Protein AF-A0A661J4C5-F1 (afdb_monomer)

Mean predicted aligned error: 9.39 Å

Secondary structure (DSSP, 8-state):
-----------------SS--B----EEEEEETTEEEEEEEEEEETTEEEEEESS---TT-EEEEEE--TTSPPEEEEEEEEEE------SSPEEEEEEEEEE-HHHHHHHHHHHHHHHHHTS---

Sequence (126 aa):
MKGDCSVETFEVGEQNRLSFRIKVDWPVTLETKRGLVEGITKDISAGGAHIRCTQYLQLNEPVYMTIKAPDIEPMKVIAIVIWSDSKDKSNRPRVIGVKFTEISLADRKYLEKVALEEFKAKLPRS

Nearest PDB structures (foldseek):
  5y6f-assembly1_A  TM=8.053E-01  e=4.260E-04  Escherichia coli K-12
  5y4r-assembly1_D  TM=7.885E-01  e=3.451E-04  Pseudomonas aeruginosa PAO1
  5kgo-assembly2_A  TM=7.572E-01  e=1.099E-03  Klebsiella pneumoniae
  7lby-assembly1_A  TM=6.558E-01  e=8.667E-02  Escherichia coli K-12

pLDDT: mean 82.3, std 19.47, range [36.62, 98.38]

Radius of gyration: 18.51 Å; Cα contacts (8 Å, |Δi|>4): 228; chains: 1; bounding box: 32×35×70 Å

Foldseek 3Di:
DDDDDPDPDDPPPPPPDPWFKDQFFWWKWKQFPVGIWTWTFRIDALFWTKIFTQDDDDAQGWIWMFTDDPPDHTWTFIWGFHDKDDPDPDSGTIITIITTPDTDPVVSVVRRVVSVVVVVVPDDDD

Structure (mmCIF, N/CA/C/O backbone):
data_AF-A0A661J4C5-F1
#
_entry.id   AF-A0A661J4C5-F1
#
loop_
_atom_site.group_PDB
_atom_site.id
_atom_site.type_symbol
_atom_site.label_atom_id
_atom_site.label_alt_id
_atom_site.label_comp_id
_atom_site.label_asym_id
_atom_site.label_entity_id
_atom_site.label_seq_id
_atom_site.pdbx_PDB_ins_code
_atom_site.Cartn_x
_atom_site.Cartn_y
_atom_site.Cartn_z
_atom_site.occupancy
_atom_site.B_iso_or_equiv
_atom_site.auth_seq_id
_atom_site.auth_comp_id
_atom_site.auth_asym_id
_atom_site.auth_atom_id
_atom_site.pdbx_PDB_model_num
ATOM 1 N N . MET A 1 1 ? 10.443 -22.688 53.590 1.00 40.81 1 MET A N 1
ATOM 2 C CA . MET A 1 1 ? 9.716 -22.834 52.313 1.00 40.81 1 MET A CA 1
ATOM 3 C C . MET A 1 1 ? 9.331 -21.447 51.826 1.00 40.81 1 MET A C 1
ATOM 5 O O . MET A 1 1 ? 8.449 -20.833 52.408 1.00 40.81 1 MET A O 1
ATOM 9 N N . LYS A 1 2 ? 10.041 -20.916 50.830 1.00 38.56 2 LYS A N 1
ATOM 10 C CA . LYS A 1 2 ? 9.584 -19.779 50.027 1.00 38.56 2 LYS A CA 1
ATOM 11 C C . LYS A 1 2 ? 9.646 -20.262 48.585 1.00 38.56 2 LYS A C 1
ATOM 13 O O . LYS A 1 2 ? 10.727 -20.604 48.122 1.00 38.56 2 LYS A O 1
ATOM 18 N N . GLY A 1 3 ? 8.475 -20.433 47.977 1.00 36.62 3 GLY A N 1
ATOM 19 C CA . GLY A 1 3 ? 8.351 -20.772 46.567 1.00 36.62 3 GLY A CA 1
ATOM 20 C C . GLY A 1 3 ? 8.720 -19.543 45.755 1.00 36.62 3 GLY A C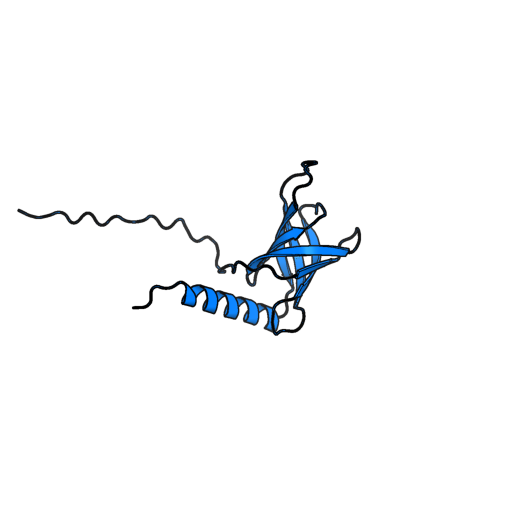 1
ATOM 21 O O . GLY A 1 3 ? 8.118 -18.487 45.941 1.00 36.62 3 GLY A O 1
ATOM 22 N N . ASP A 1 4 ? 9.748 -19.686 44.933 1.00 37.75 4 ASP A N 1
ATOM 23 C CA . ASP A 1 4 ? 10.112 -18.704 43.927 1.00 37.75 4 ASP A CA 1
ATOM 24 C C . ASP A 1 4 ? 9.145 -18.869 42.749 1.00 37.75 4 ASP A C 1
ATOM 26 O O . ASP A 1 4 ? 9.033 -19.950 42.168 1.00 37.75 4 ASP A O 1
ATOM 30 N N . CYS A 1 5 ? 8.359 -17.830 42.485 1.00 38.28 5 CYS A N 1
ATOM 31 C CA . CYS A 1 5 ? 7.433 -17.774 41.365 1.00 38.28 5 CYS A CA 1
ATOM 32 C C . CYS A 1 5 ? 8.226 -17.213 40.187 1.00 38.28 5 CYS A C 1
ATOM 34 O O . CYS A 1 5 ? 8.377 -15.998 40.061 1.00 38.28 5 CYS A O 1
ATOM 36 N N . SER A 1 6 ? 8.774 -18.100 39.358 1.00 40.78 6 SER A N 1
ATOM 37 C CA . SER A 1 6 ? 9.449 -17.716 38.124 1.00 40.78 6 SER A CA 1
ATOM 38 C C . SER A 1 6 ? 8.413 -17.147 37.159 1.00 40.78 6 SER A C 1
ATOM 40 O O . SER A 1 6 ? 7.687 -17.883 36.490 1.00 40.78 6 SER A O 1
ATOM 42 N N . VAL A 1 7 ? 8.314 -15.823 37.126 1.00 43.41 7 VAL A N 1
ATOM 43 C CA . VAL A 1 7 ? 7.576 -15.097 36.097 1.00 43.41 7 VAL A CA 1
ATOM 44 C C . VAL A 1 7 ? 8.368 -15.270 34.804 1.00 43.41 7 VAL A C 1
ATOM 46 O O . VAL A 1 7 ? 9.456 -14.714 34.666 1.00 43.41 7 VAL A O 1
ATOM 49 N N . GLU A 1 8 ? 7.866 -16.081 33.875 1.00 41.88 8 GLU A N 1
ATOM 50 C CA . GLU A 1 8 ? 8.419 -16.139 32.524 1.00 41.88 8 GLU A CA 1
ATOM 51 C C . GLU A 1 8 ? 8.145 -14.797 31.838 1.00 41.88 8 GLU A C 1
ATOM 53 O O . GLU A 1 8 ? 7.049 -14.508 31.357 1.00 41.88 8 GLU A O 1
ATOM 58 N N . THR A 1 9 ? 9.151 -13.928 31.849 1.00 39.88 9 THR A N 1
ATOM 59 C CA . THR A 1 9 ? 9.181 -12.721 31.030 1.00 39.88 9 THR A CA 1
ATOM 60 C C . THR A 1 9 ? 9.323 -13.123 29.570 1.00 39.88 9 THR A C 1
ATOM 62 O O . THR A 1 9 ? 10.393 -13.527 29.122 1.00 39.88 9 THR A O 1
ATOM 65 N N . PHE A 1 10 ? 8.234 -12.989 28.817 1.00 37.72 10 PHE A N 1
ATOM 66 C CA . PHE A 1 10 ? 8.276 -13.016 27.362 1.00 37.72 10 PHE A CA 1
ATOM 67 C C . PHE A 1 10 ? 8.907 -11.707 26.882 1.00 37.72 10 PHE A C 1
ATOM 69 O O . PHE A 1 10 ? 8.330 -10.632 27.060 1.00 37.72 10 PHE A O 1
ATOM 76 N N . GLU A 1 11 ? 10.093 -11.785 26.281 1.00 42.00 11 GLU A N 1
ATOM 77 C CA . GLU A 1 11 ? 10.680 -10.651 25.572 1.00 42.00 11 GLU A CA 1
ATOM 78 C C . GLU A 1 11 ? 9.817 -10.339 24.345 1.00 42.00 11 GLU A C 1
ATOM 80 O O . GLU A 1 11 ? 9.882 -11.000 23.306 1.00 42.00 11 GLU A O 1
ATOM 85 N N . VAL A 1 12 ? 8.962 -9.325 24.471 1.00 48.03 12 VAL A N 1
ATOM 86 C CA . VAL A 1 12 ? 8.287 -8.733 23.320 1.00 48.03 12 VAL A CA 1
ATOM 87 C C . VAL A 1 12 ? 9.359 -7.976 22.545 1.00 48.03 12 VAL A C 1
ATOM 89 O O . VAL A 1 12 ? 9.803 -6.912 22.973 1.00 48.03 12 VAL A O 1
ATOM 92 N N . GLY A 1 13 ? 9.801 -8.552 21.424 1.00 42.84 13 GLY A N 1
ATOM 93 C CA . GLY A 1 13 ? 10.720 -7.889 20.504 1.00 42.84 13 GLY A CA 1
ATOM 94 C C . GLY A 1 13 ? 10.236 -6.472 20.195 1.00 42.84 13 GLY A C 1
ATOM 95 O O . GLY A 1 13 ? 9.041 -6.245 19.999 1.00 42.84 13 GLY A O 1
ATOM 96 N N . GLU A 1 14 ? 11.165 -5.520 20.195 1.00 39.72 14 GLU A N 1
ATOM 97 C CA . GLU A 1 14 ? 10.892 -4.091 20.072 1.00 39.72 14 GLU A CA 1
ATOM 98 C C . GLU A 1 14 ? 9.915 -3.804 18.913 1.00 39.72 14 GLU A C 1
ATOM 100 O O . GLU A 1 14 ? 10.205 -4.061 17.737 1.00 39.72 14 GLU A O 1
ATOM 105 N N . GLN A 1 15 ? 8.720 -3.301 19.245 1.00 44.03 15 GLN A N 1
ATOM 106 C CA . GLN A 1 15 ? 7.677 -2.957 18.278 1.00 44.03 15 GLN A CA 1
ATOM 107 C C . GLN A 1 15 ? 8.097 -1.697 17.501 1.00 44.03 15 GLN A C 1
ATOM 109 O O . GLN A 1 15 ? 7.560 -0.611 17.691 1.00 44.03 15 GLN A O 1
ATOM 114 N N . ASN A 1 16 ? 9.025 -1.847 16.557 1.00 50.62 16 ASN A N 1
ATOM 115 C CA . ASN A 1 16 ? 9.538 -0.772 15.697 1.00 50.62 16 ASN A CA 1
ATOM 116 C C . ASN A 1 16 ? 8.509 -0.238 14.670 1.00 50.62 16 ASN A C 1
ATOM 118 O O . ASN A 1 16 ? 8.849 0.521 13.762 1.00 50.62 16 ASN A O 1
ATOM 122 N N . ARG A 1 17 ? 7.232 -0.639 14.766 1.00 50.94 17 ARG A N 1
ATOM 123 C CA . ARG A 1 17 ? 6.155 -0.205 13.863 1.00 50.94 17 ARG A CA 1
ATOM 124 C C . ARG A 1 17 ? 5.065 0.518 14.648 1.00 50.94 17 ARG A C 1
ATOM 126 O O . ARG A 1 17 ? 4.312 -0.109 15.384 1.00 50.94 17 ARG A O 1
ATOM 133 N N . LEU A 1 18 ? 4.920 1.817 14.389 1.00 53.72 18 LEU A N 1
ATOM 134 C CA . LEU A 1 18 ? 3.850 2.660 14.942 1.00 53.72 18 LEU A CA 1
ATOM 135 C C . LEU A 1 18 ? 2.445 2.313 14.405 1.00 53.72 18 LEU A C 1
ATOM 137 O O . LEU A 1 18 ? 1.456 2.802 14.936 1.00 53.72 18 LEU A O 1
ATOM 141 N N . SER A 1 19 ? 2.331 1.490 13.351 1.00 60.84 19 SER A N 1
ATOM 142 C CA . SER A 1 19 ? 1.049 1.154 12.714 1.00 60.84 19 SER A CA 1
ATOM 143 C C . SER A 1 19 ? 0.791 -0.352 12.697 1.00 60.84 19 SER A C 1
ATOM 145 O O . SER A 1 19 ? 1.587 -1.105 12.122 1.00 60.84 19 SER A O 1
ATOM 147 N N . PHE A 1 20 ? -0.353 -0.772 13.239 1.00 82.00 20 PHE A N 1
ATOM 148 C C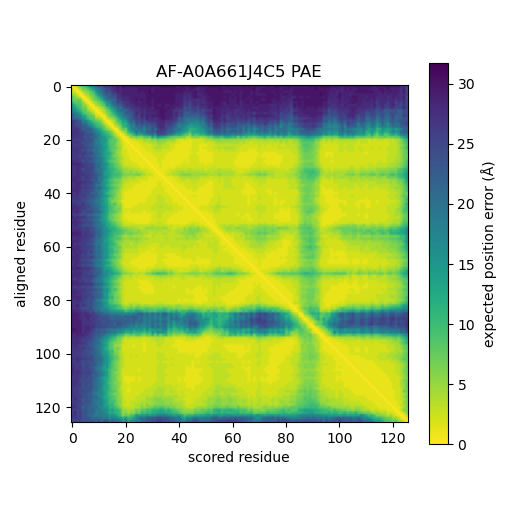A . PHE A 1 20 ? -0.855 -2.138 13.116 1.00 82.00 20 PHE A CA 1
ATOM 149 C C . PHE A 1 20 ? -1.214 -2.428 11.650 1.00 82.00 20 PHE A C 1
ATOM 151 O O . PHE A 1 20 ? -1.783 -1.578 10.962 1.00 82.00 20 PHE A O 1
ATOM 158 N N . ARG A 1 21 ? -0.831 -3.606 11.149 1.00 89.69 21 ARG A N 1
ATOM 159 C CA . ARG A 1 21 ? -1.147 -4.053 9.788 1.00 89.69 21 ARG A CA 1
ATOM 160 C C . ARG A 1 21 ? -2.253 -5.092 9.837 1.00 89.69 21 ARG A C 1
ATOM 162 O O . ARG A 1 21 ? -2.154 -6.061 10.588 1.00 89.69 21 ARG A O 1
ATOM 169 N N . ILE A 1 22 ? -3.270 -4.906 9.008 1.00 93.31 22 ILE A N 1
ATOM 170 C CA . ILE A 1 22 ? -4.347 -5.879 8.828 1.00 93.31 22 ILE A CA 1
ATOM 171 C C . ILE A 1 22 ? -3.992 -6.825 7.690 1.00 93.31 22 ILE A C 1
ATOM 173 O O . ILE A 1 22 ? -3.462 -6.392 6.667 1.00 93.31 22 ILE A O 1
ATOM 177 N N . LYS A 1 23 ? -4.273 -8.117 7.870 1.00 94.56 23 LYS A N 1
ATOM 178 C CA . LYS A 1 23 ? -4.133 -9.123 6.811 1.00 94.56 23 LYS A CA 1
ATOM 179 C C . LYS A 1 23 ? -5.423 -9.133 6.000 1.00 94.56 23 LYS A C 1
ATOM 181 O O . LYS A 1 23 ? -6.457 -9.532 6.522 1.00 94.56 23 LYS A O 1
ATOM 186 N N . VAL A 1 24 ? -5.357 -8.674 4.755 1.00 94.56 24 VAL A N 1
ATOM 187 C CA . VAL A 1 24 ? -6.514 -8.544 3.859 1.00 94.56 24 VAL A CA 1
ATOM 188 C C . VAL A 1 24 ? -6.105 -8.854 2.426 1.00 94.56 24 VAL A C 1
ATOM 190 O O . VAL A 1 24 ? -4.983 -8.539 2.025 1.00 94.56 24 VAL A O 1
ATOM 193 N N . ASP A 1 25 ? -7.029 -9.421 1.655 1.00 96.75 25 ASP A N 1
ATOM 194 C CA . ASP A 1 25 ? -6.869 -9.728 0.230 1.00 96.75 25 ASP A CA 1
ATOM 195 C C . ASP A 1 25 ? -7.719 -8.764 -0.620 1.00 96.75 25 ASP A C 1
ATOM 197 O O . ASP A 1 25 ? -8.687 -9.151 -1.272 1.00 96.75 25 ASP A O 1
ATOM 201 N N . TRP A 1 26 ? -7.385 -7.473 -0.582 1.00 97.69 26 TRP A N 1
ATOM 202 C CA . TRP A 1 26 ? -8.054 -6.439 -1.368 1.00 97.69 26 TRP A CA 1
ATOM 203 C C . TRP A 1 26 ? -7.427 -6.316 -2.760 1.00 97.69 26 TRP A C 1
ATOM 205 O O . TRP A 1 26 ? -6.194 -6.260 -2.871 1.00 97.69 26 TRP A O 1
ATOM 215 N N . PRO A 1 27 ? -8.240 -6.250 -3.832 1.00 97.81 27 PRO A N 1
ATOM 216 C CA . PRO A 1 27 ? -7.735 -5.986 -5.170 1.00 97.81 27 PRO A CA 1
ATOM 217 C C . PRO A 1 27 ? -7.021 -4.638 -5.238 1.00 97.81 27 PRO A C 1
ATOM 219 O O . PRO A 1 27 ? -7.497 -3.630 -4.707 1.00 97.81 27 PRO A O 1
ATOM 222 N N . VAL A 1 28 ? -5.897 -4.616 -5.946 1.00 97.44 28 VAL A N 1
ATOM 223 C CA . VAL A 1 28 ? -5.141 -3.399 -6.224 1.00 97.44 28 VAL A CA 1
ATOM 224 C C . VAL A 1 28 ? -4.739 -3.345 -7.690 1.00 97.44 28 VAL A C 1
ATOM 226 O O . VAL A 1 28 ? -4.278 -4.329 -8.265 1.00 97.44 28 VAL A O 1
ATOM 229 N N . THR A 1 29 ? -4.890 -2.171 -8.289 1.00 97.44 29 THR A N 1
ATOM 230 C CA . THR A 1 29 ? -4.318 -1.856 -9.601 1.00 97.44 29 THR A CA 1
ATOM 231 C C . THR A 1 29 ? -3.184 -0.864 -9.398 1.00 97.44 29 THR A C 1
ATOM 233 O O . THR A 1 29 ? -3.377 0.160 -8.742 1.00 97.44 29 THR A O 1
ATOM 236 N N . LEU A 1 30 ? -2.009 -1.184 -9.936 1.00 95.50 30 LEU A N 1
ATOM 237 C CA . LEU A 1 30 ? -0.808 -0.357 -9.891 1.00 95.50 30 LEU A CA 1
ATOM 238 C C . LEU A 1 30 ? -0.579 0.241 -11.278 1.00 95.50 30 LEU A C 1
ATOM 240 O O . LEU A 1 30 ? -0.405 -0.495 -12.249 1.00 95.50 30 LEU A O 1
ATOM 244 N N . GLU A 1 31 ? -0.545 1.560 -11.377 1.00 95.81 31 GLU A N 1
ATOM 245 C CA . GLU A 1 31 ? -0.106 2.263 -12.574 1.00 95.81 31 GLU A CA 1
ATOM 246 C C . GLU A 1 31 ? 1.402 2.485 -12.469 1.00 95.81 31 GLU A C 1
ATOM 248 O O . GLU A 1 31 ? 1.902 3.150 -11.554 1.00 95.81 31 GLU A O 1
ATOM 253 N N . THR A 1 32 ? 2.132 1.869 -13.395 1.00 89.75 32 THR A N 1
ATOM 254 C CA . THR A 1 32 ? 3.595 1.899 -13.457 1.00 89.75 32 THR A CA 1
ATOM 255 C C . THR A 1 32 ? 4.045 2.472 -14.795 1.00 89.75 32 THR A C 1
ATOM 257 O O . THR A 1 32 ? 3.265 2.570 -15.744 1.00 89.75 32 THR A O 1
ATOM 260 N N . LYS A 1 33 ? 5.344 2.753 -14.935 1.00 86.75 33 LYS A N 1
ATOM 261 C CA . LYS A 1 33 ? 5.925 3.186 -16.221 1.00 86.75 33 LYS A CA 1
ATOM 262 C C . LYS A 1 33 ? 5.777 2.149 -17.343 1.00 86.75 33 LYS A C 1
ATOM 264 O O . LYS A 1 33 ? 5.946 2.489 -18.508 1.00 86.75 33 LYS A O 1
ATOM 269 N N . ARG A 1 34 ? 5.498 0.887 -17.000 1.00 85.31 34 ARG A N 1
ATOM 270 C CA . ARG A 1 34 ? 5.316 -0.233 -17.940 1.00 85.31 34 ARG A CA 1
ATOM 271 C C . ARG A 1 34 ? 3.844 -0.553 -18.215 1.00 85.31 34 ARG A C 1
ATOM 273 O O . ARG A 1 34 ? 3.562 -1.509 -18.928 1.00 85.31 34 ARG A O 1
ATOM 280 N N . GLY A 1 35 ? 2.925 0.237 -17.662 1.00 90.75 35 GLY A N 1
ATOM 281 C CA . GLY A 1 35 ? 1.486 0.031 -17.764 1.00 90.75 35 GLY A CA 1
ATOM 282 C C . GLY A 1 35 ? 0.857 -0.438 -16.455 1.00 90.75 35 GLY A C 1
ATOM 283 O O . GLY A 1 35 ? 1.454 -0.336 -15.376 1.00 90.75 35 GLY A O 1
ATOM 284 N N . LEU A 1 36 ? -0.378 -0.925 -16.571 1.00 93.88 36 LEU A N 1
ATOM 285 C CA . LEU A 1 36 ? -1.179 -1.382 -15.442 1.00 93.88 36 LEU A CA 1
ATOM 286 C C . LEU A 1 36 ? -0.742 -2.774 -14.985 1.00 93.88 36 LEU A C 1
ATOM 288 O O . LEU A 1 36 ? -0.569 -3.687 -15.793 1.00 93.88 36 LEU A O 1
ATOM 292 N N . VAL A 1 37 ? -0.609 -2.937 -13.672 1.00 92.38 37 VAL A N 1
ATOM 293 C CA . VAL A 1 37 ? -0.305 -4.211 -13.024 1.00 92.38 37 VAL A CA 1
ATOM 294 C C . VAL A 1 37 ? -1.398 -4.521 -12.017 1.00 92.38 37 VAL A C 1
ATOM 296 O O . VAL A 1 37 ? -1.656 -3.743 -11.099 1.00 92.38 37 VAL A O 1
ATOM 299 N N . GLU A 1 38 ? -2.029 -5.678 -12.170 1.00 94.38 38 GLU A N 1
ATOM 300 C CA . GLU A 1 38 ? -2.973 -6.190 -11.184 1.00 94.38 38 GLU A CA 1
ATOM 301 C C . GLU A 1 38 ? -2.240 -6.845 -10.012 1.00 94.38 38 GLU A C 1
ATOM 303 O O . GLU A 1 38 ? -1.194 -7.492 -10.160 1.00 94.38 38 GLU A O 1
ATOM 308 N N . GLY A 1 39 ? -2.817 -6.695 -8.827 1.00 94.12 39 GLY A N 1
ATOM 309 C CA . GLY A 1 39 ? -2.328 -7.326 -7.621 1.00 94.12 39 GLY A CA 1
ATOM 310 C C . GLY A 1 39 ? -3.409 -7.505 -6.568 1.00 94.12 39 GLY A C 1
ATOM 311 O O . GLY A 1 39 ? -4.552 -7.071 -6.709 1.00 94.12 39 GLY A O 1
ATOM 312 N N . ILE A 1 40 ? -3.012 -8.159 -5.484 1.00 96.75 40 ILE A N 1
ATOM 313 C CA . ILE A 1 40 ? -3.836 -8.381 -4.297 1.00 96.75 40 ILE A CA 1
ATOM 314 C C . ILE A 1 40 ? -2.983 -8.052 -3.076 1.00 96.75 40 ILE A C 1
ATOM 316 O O . ILE A 1 40 ? -1.834 -8.503 -2.985 1.00 96.75 40 ILE A O 1
ATOM 320 N N . THR A 1 41 ? -3.512 -7.272 -2.134 1.00 96.75 41 THR A N 1
ATOM 321 C CA . THR A 1 41 ? -2.816 -7.024 -0.866 1.00 96.75 41 THR A CA 1
ATOM 322 C C . THR A 1 41 ? -2.579 -8.338 -0.110 1.00 96.75 41 THR A C 1
ATOM 324 O O . THR A 1 41 ? -3.302 -9.318 -0.259 1.00 96.75 41 THR A O 1
ATOM 327 N N . LYS A 1 42 ? -1.514 -8.395 0.682 1.00 95.50 42 LYS A N 1
ATOM 328 C CA . LYS A 1 42 ? -1.270 -9.440 1.689 1.00 95.50 42 LYS A CA 1
ATOM 329 C C . LYS A 1 42 ? -1.520 -8.888 3.082 1.00 95.50 42 LYS A C 1
ATOM 331 O O . LYS A 1 42 ? -2.115 -9.544 3.933 1.00 95.50 42 LYS A O 1
ATOM 336 N N . ASP A 1 43 ? -1.051 -7.665 3.284 1.00 95.62 43 ASP A N 1
ATOM 337 C CA . ASP A 1 43 ? -1.366 -6.835 4.426 1.00 95.62 43 ASP A CA 1
ATOM 338 C C . ASP A 1 43 ? -1.322 -5.359 4.035 1.00 95.62 43 ASP A C 1
ATOM 340 O O . ASP A 1 43 ? -0.729 -4.989 3.017 1.00 95.62 43 ASP A O 1
ATOM 344 N N . ILE A 1 44 ? -1.973 -4.529 4.843 1.00 96.12 44 ILE A N 1
ATOM 345 C CA . ILE A 1 44 ? -2.016 -3.077 4.678 1.00 96.12 44 ILE A CA 1
ATOM 346 C C . ILE A 1 44 ? -2.041 -2.388 6.045 1.00 96.12 44 ILE A C 1
ATOM 348 O O . ILE A 1 44 ? -2.597 -2.901 7.016 1.00 96.12 44 ILE A O 1
ATOM 352 N N . SER A 1 45 ? -1.424 -1.216 6.130 1.00 94.81 45 SER A N 1
ATOM 353 C CA . SER A 1 45 ? -1.666 -0.218 7.170 1.00 94.81 45 SER A CA 1
ATOM 354 C C . SER A 1 45 ? -1.849 1.154 6.532 1.00 94.81 45 SER A C 1
ATOM 356 O O . SER A 1 45 ? -1.658 1.333 5.332 1.00 94.81 45 SER A O 1
ATOM 358 N N . ALA A 1 46 ? -2.140 2.159 7.354 1.00 93.75 46 ALA A N 1
ATOM 359 C CA . ALA A 1 46 ? -2.197 3.557 6.938 1.00 93.75 46 ALA A CA 1
ATOM 360 C C . ALA A 1 46 ? -0.903 4.103 6.296 1.00 93.75 46 ALA A C 1
ATOM 362 O O . ALA A 1 46 ? -0.938 5.158 5.669 1.00 93.75 46 ALA A O 1
ATOM 363 N N . GLY A 1 47 ? 0.235 3.416 6.460 1.00 93.81 47 GLY A N 1
ATOM 364 C CA . GLY A 1 47 ? 1.534 3.855 5.939 1.00 93.81 47 GLY A CA 1
ATOM 365 C C . GLY A 1 47 ? 2.101 3.013 4.795 1.00 93.81 47 GLY A C 1
ATOM 366 O O . GLY A 1 47 ? 3.148 3.364 4.249 1.00 93.81 47 GLY A O 1
ATOM 367 N N . GLY A 1 48 ? 1.483 1.888 4.438 1.00 95.81 48 GLY A N 1
ATOM 368 C CA . GLY A 1 48 ? 2.033 1.006 3.412 1.00 95.81 48 GLY A CA 1
ATOM 369 C C . GLY A 1 48 ? 1.337 -0.342 3.321 1.00 95.81 48 GLY A C 1
ATOM 370 O O . GLY A 1 48 ? 0.473 -0.669 4.130 1.00 95.81 48 GLY A O 1
ATOM 371 N N . ALA A 1 49 ? 1.757 -1.150 2.353 1.00 96.38 49 ALA A N 1
ATOM 372 C CA . ALA A 1 49 ? 1.178 -2.464 2.100 1.00 96.38 49 ALA A CA 1
ATOM 373 C C . ALA A 1 49 ? 2.226 -3.459 1.600 1.00 96.38 49 ALA A C 1
ATOM 375 O O . ALA A 1 49 ? 3.235 -3.075 1.000 1.00 96.38 49 ALA A O 1
ATOM 376 N N . HIS A 1 50 ? 1.953 -4.744 1.803 1.00 95.31 50 HIS A N 1
ATOM 377 C CA . HIS A 1 50 ? 2.548 -5.806 1.000 1.00 95.31 50 HIS A CA 1
ATOM 378 C C . HIS A 1 50 ? 1.559 -6.234 -0.077 1.00 95.31 50 HIS A C 1
ATOM 380 O O . HIS A 1 50 ? 0.381 -6.450 0.207 1.00 95.31 50 HIS A O 1
ATOM 386 N N . ILE A 1 51 ? 2.030 -6.373 -1.311 1.00 95.31 51 ILE A N 1
ATOM 387 C CA . ILE A 1 51 ? 1.190 -6.657 -2.474 1.00 95.31 51 ILE A CA 1
ATOM 388 C C . ILE A 1 51 ? 1.774 -7.838 -3.222 1.00 95.31 51 ILE A C 1
ATOM 390 O O . ILE A 1 51 ? 2.964 -7.868 -3.521 1.00 95.31 51 ILE A O 1
ATOM 394 N N . ARG A 1 52 ? 0.918 -8.800 -3.547 1.00 93.25 52 ARG A N 1
ATOM 395 C CA . ARG A 1 52 ? 1.215 -9.865 -4.493 1.00 93.25 52 ARG A CA 1
ATOM 396 C C . ARG A 1 52 ? 0.830 -9.395 -5.893 1.00 93.25 52 ARG A C 1
ATOM 398 O O . ARG A 1 52 ? -0.337 -9.087 -6.108 1.00 93.25 52 ARG A O 1
ATOM 405 N N . CYS A 1 53 ? 1.762 -9.392 -6.837 1.00 89.56 53 CYS A N 1
ATOM 406 C CA . CYS A 1 53 ? 1.504 -9.020 -8.227 1.00 89.56 53 CYS A CA 1
ATOM 407 C C . CYS A 1 53 ? 2.275 -9.911 -9.213 1.00 89.56 53 CYS A C 1
ATOM 409 O O . CYS A 1 53 ? 3.155 -10.695 -8.844 1.00 89.56 53 CYS A O 1
ATOM 411 N N . THR A 1 54 ? 1.898 -9.829 -10.487 1.00 80.19 54 THR A N 1
ATOM 412 C CA . THR A 1 54 ? 2.459 -10.662 -11.564 1.00 80.19 54 THR A CA 1
ATOM 413 C C . THR A 1 54 ? 3.773 -10.115 -12.125 1.00 80.19 54 THR A C 1
ATOM 415 O O . THR A 1 54 ? 4.526 -10.856 -12.756 1.00 80.19 54 THR A O 1
ATOM 418 N N . GLN A 1 55 ? 4.085 -8.839 -11.877 1.00 81.00 55 GLN A N 1
ATOM 419 C CA . GLN A 1 55 ? 5.251 -8.161 -12.442 1.00 81.00 55 GLN A CA 1
ATOM 420 C C . GLN A 1 55 ? 6.279 -7.780 -11.377 1.00 81.00 55 GLN A C 1
ATOM 422 O O . GLN A 1 55 ? 5.947 -7.419 -10.253 1.00 81.00 55 GLN A O 1
ATOM 427 N N . TYR A 1 56 ? 7.559 -7.842 -11.748 1.00 80.44 56 TYR A N 1
ATOM 428 C CA . TYR A 1 56 ? 8.646 -7.328 -10.915 1.00 80.44 56 TYR A CA 1
ATOM 429 C C . TYR A 1 56 ? 8.638 -5.803 -10.949 1.00 80.44 56 TYR A C 1
ATOM 431 O O . TYR A 1 56 ? 8.706 -5.246 -12.046 1.00 80.44 56 TYR A O 1
ATOM 439 N N . LEU A 1 57 ? 8.619 -5.140 -9.792 1.00 84.88 57 LEU A N 1
ATOM 440 C CA . LEU A 1 57 ? 8.791 -3.689 -9.675 1.00 84.88 57 LEU A CA 1
ATOM 441 C C . LEU A 1 57 ? 10.156 -3.359 -9.070 1.00 84.88 57 LEU A C 1
ATOM 443 O O . LEU A 1 57 ? 10.652 -4.080 -8.203 1.00 84.88 57 LEU A O 1
ATOM 447 N N . GLN A 1 58 ? 10.784 -2.293 -9.561 1.00 85.12 58 GLN A N 1
ATOM 448 C CA . GLN A 1 58 ? 12.102 -1.887 -9.084 1.00 85.12 58 GLN A CA 1
ATOM 449 C C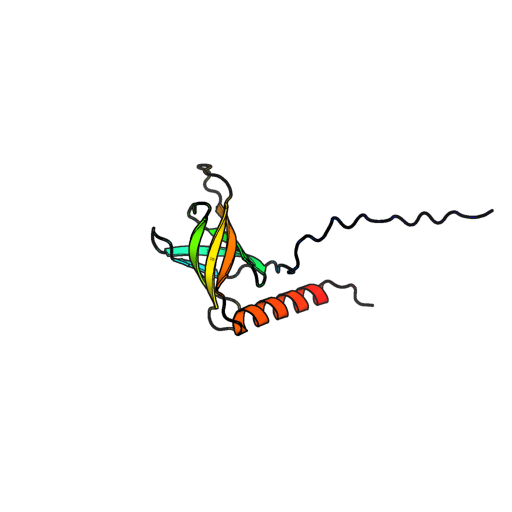 . GLN A 1 58 ? 12.006 -1.212 -7.716 1.00 85.12 58 GLN A C 1
ATOM 451 O O . GLN A 1 58 ? 11.034 -0.529 -7.402 1.00 85.12 58 GLN A O 1
ATOM 456 N N . LEU A 1 59 ? 13.049 -1.374 -6.903 1.00 89.25 59 LEU A N 1
ATOM 457 C CA . LEU A 1 59 ? 13.186 -0.613 -5.666 1.00 89.25 59 LEU A CA 1
ATOM 458 C C . LEU A 1 59 ? 13.224 0.890 -5.986 1.00 89.25 59 LEU A C 1
ATOM 460 O O . LEU A 1 59 ? 13.866 1.298 -6.953 1.00 89.25 59 LEU A O 1
ATOM 464 N N . ASN A 1 60 ? 12.561 1.698 -5.162 1.00 90.69 60 ASN A N 1
ATOM 465 C CA . ASN A 1 60 ? 12.367 3.140 -5.332 1.00 90.69 60 ASN A CA 1
ATOM 466 C C . ASN A 1 60 ? 11.525 3.542 -6.556 1.00 90.69 60 ASN A C 1
ATOM 468 O O . ASN A 1 60 ? 11.446 4.727 -6.877 1.00 90.69 60 ASN A O 1
ATOM 472 N N . GLU A 1 61 ? 10.874 2.593 -7.236 1.00 90.12 61 GLU A N 1
ATOM 473 C CA . GLU A 1 61 ? 9.905 2.908 -8.286 1.00 90.12 61 GLU A CA 1
ATOM 474 C C . GLU A 1 61 ? 8.652 3.547 -7.648 1.00 90.12 61 GLU A C 1
ATOM 476 O O . GLU A 1 61 ? 8.058 2.939 -6.748 1.00 90.12 61 GLU A O 1
ATOM 481 N N . PRO A 1 62 ? 8.246 4.764 -8.064 1.00 93.69 62 PRO A N 1
ATOM 482 C CA . PRO A 1 62 ? 6.965 5.330 -7.668 1.00 93.69 62 PRO A CA 1
ATOM 483 C C . PRO A 1 62 ? 5.832 4.614 -8.405 1.00 93.69 62 PRO A C 1
ATOM 485 O O . PRO A 1 62 ? 5.942 4.316 -9.596 1.00 93.69 62 PRO A O 1
ATOM 488 N N . VAL A 1 63 ? 4.735 4.365 -7.698 1.00 94.94 63 VAL A N 1
ATOM 489 C CA . VAL A 1 63 ? 3.538 3.703 -8.218 1.00 94.94 63 VAL A CA 1
ATOM 490 C C . VAL A 1 63 ? 2.288 4.457 -7.784 1.00 94.94 63 VAL A C 1
ATOM 492 O O . VAL A 1 63 ? 2.169 4.875 -6.630 1.00 94.94 63 VAL A O 1
ATOM 495 N N . TYR A 1 64 ? 1.340 4.597 -8.706 1.00 97.56 64 TYR A N 1
ATOM 496 C CA . TYR A 1 64 ? 0.000 5.093 -8.401 1.00 97.56 64 TYR A CA 1
ATOM 497 C C . TYR A 1 64 ? -0.905 3.889 -8.212 1.00 97.56 64 TYR A C 1
ATOM 499 O O . TYR A 1 64 ? -0.917 2.979 -9.035 1.00 97.56 64 TYR A O 1
ATOM 507 N N . MET A 1 65 ? -1.630 3.836 -7.107 1.00 97.75 65 MET A N 1
ATOM 508 C CA . MET A 1 65 ? -2.377 2.654 -6.712 1.00 97.75 65 MET A CA 1
ATOM 509 C C . MET A 1 65 ? -3.849 2.990 -6.544 1.00 97.75 65 MET A C 1
ATOM 511 O O . MET A 1 65 ? -4.211 4.004 -5.948 1.00 97.75 65 MET A O 1
ATOM 515 N N . THR A 1 66 ? -4.699 2.091 -7.028 1.00 98.38 66 THR A N 1
ATOM 516 C CA . THR A 1 66 ? -6.124 2.069 -6.702 1.00 98.38 66 THR A CA 1
ATOM 517 C C . THR A 1 66 ? -6.408 0.816 -5.890 1.00 98.38 66 THR A C 1
ATOM 519 O O . THR A 1 66 ? -6.270 -0.286 -6.419 1.00 98.38 66 THR A O 1
ATOM 522 N N . ILE A 1 67 ? -6.788 0.974 -4.623 1.00 98.25 67 ILE A N 1
ATOM 523 C CA . ILE A 1 67 ? -7.067 -0.133 -3.697 1.00 98.25 67 ILE A CA 1
ATOM 524 C C . ILE A 1 67 ? -8.579 -0.244 -3.506 1.00 98.25 67 ILE A C 1
ATOM 526 O O . ILE A 1 67 ? -9.234 0.735 -3.155 1.00 98.25 67 ILE A O 1
ATOM 530 N N . LYS A 1 68 ? -9.135 -1.438 -3.712 1.00 98.06 68 LYS A N 1
ATOM 531 C CA . LYS A 1 68 ? -10.572 -1.704 -3.570 1.00 98.06 68 LYS A CA 1
ATOM 532 C C . LYS A 1 68 ? -10.843 -2.431 -2.255 1.00 98.06 68 LYS A C 1
ATOM 534 O O . LYS A 1 68 ? -10.780 -3.658 -2.204 1.00 98.06 68 LYS A O 1
ATOM 539 N N . ALA A 1 69 ? -11.103 -1.672 -1.195 1.00 94.81 69 ALA A N 1
ATOM 540 C CA . ALA A 1 69 ? -11.583 -2.229 0.067 1.00 94.81 69 ALA A CA 1
ATOM 541 C C . ALA A 1 69 ? -13.107 -2.463 0.018 1.00 94.81 69 ALA A C 1
ATOM 543 O O . ALA A 1 69 ? -13.794 -1.799 -0.761 1.00 94.81 69 ALA A O 1
ATOM 544 N N . PRO A 1 70 ? -13.648 -3.389 0.828 1.00 90.62 70 PRO A N 1
ATOM 545 C CA . PRO A 1 70 ? -15.085 -3.564 0.978 1.00 90.62 70 PRO A CA 1
ATOM 546 C C . PRO A 1 70 ? -15.763 -2.283 1.463 1.00 90.62 70 PRO A C 1
ATOM 548 O O . PRO A 1 70 ? -15.225 -1.564 2.308 1.00 90.62 70 PRO A O 1
ATOM 551 N N . ASP A 1 71 ? -16.969 -2.048 0.949 1.00 87.19 71 ASP A N 1
ATOM 552 C CA . ASP A 1 71 ? -17.932 -1.070 1.469 1.00 87.19 71 ASP A CA 1
ATOM 553 C C . ASP A 1 71 ? -17.501 0.407 1.411 1.00 87.19 71 ASP A C 1
ATOM 555 O O . ASP A 1 71 ? -18.169 1.267 1.986 1.00 87.19 71 ASP A O 1
ATOM 559 N N . ILE A 1 72 ? -16.412 0.723 0.704 1.00 92.75 72 ILE A N 1
ATOM 560 C CA . ILE A 1 72 ? -15.968 2.096 0.447 1.00 92.75 72 ILE A CA 1
ATOM 561 C C . ILE A 1 72 ? -15.594 2.301 -1.020 1.00 92.75 72 ILE A C 1
ATOM 563 O O . ILE A 1 72 ? -15.308 1.355 -1.756 1.00 92.75 72 ILE A O 1
ATOM 567 N N . GLU A 1 73 ? -15.557 3.567 -1.430 1.00 96.19 73 GLU A N 1
ATOM 568 C CA . GLU A 1 73 ? -15.004 3.953 -2.725 1.00 96.19 73 GLU A CA 1
ATOM 569 C C . GLU A 1 73 ? -13.519 3.553 -2.842 1.00 96.19 73 GLU A C 1
ATOM 571 O O . GLU A 1 73 ? -12.798 3.531 -1.837 1.00 96.19 73 GLU A O 1
ATOM 576 N N . PRO A 1 74 ? -13.021 3.249 -4.056 1.00 97.88 74 PRO A N 1
ATOM 577 C CA . PRO A 1 74 ? -11.628 2.866 -4.245 1.00 97.88 74 PRO A CA 1
ATOM 578 C C . PRO A 1 74 ? -10.646 3.947 -3.772 1.00 97.88 74 PRO A C 1
ATOM 580 O O . PRO A 1 74 ? -10.639 5.069 -4.281 1.00 97.88 74 PRO A O 1
ATOM 583 N N .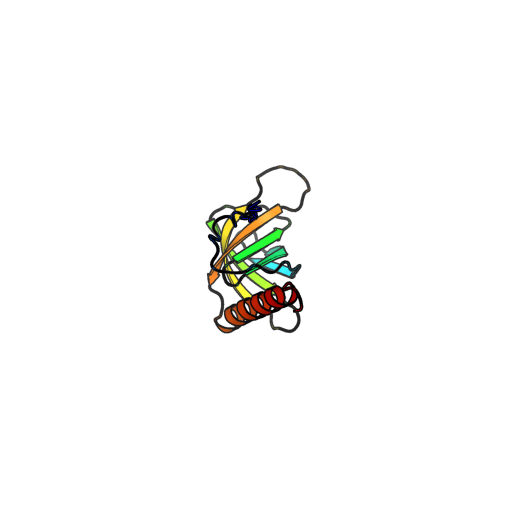 MET A 1 75 ? -9.745 3.572 -2.865 1.00 97.88 75 MET A N 1
ATOM 584 C CA . MET A 1 75 ? -8.721 4.468 -2.328 1.00 97.88 75 MET A CA 1
ATOM 585 C C . MET A 1 75 ? -7.647 4.734 -3.383 1.00 97.88 75 MET A C 1
ATOM 587 O O . MET A 1 75 ? -7.116 3.797 -3.992 1.00 97.88 75 MET A O 1
ATOM 591 N N . LYS A 1 76 ? -7.293 6.007 -3.571 1.00 98.19 76 LYS A N 1
ATOM 592 C CA . LYS A 1 76 ? -6.209 6.444 -4.462 1.00 98.19 76 LYS A CA 1
ATOM 593 C C . LYS A 1 76 ? -4.973 6.772 -3.633 1.00 98.19 76 LYS A C 1
ATOM 595 O O . LYS A 1 76 ? -5.032 7.601 -2.728 1.00 98.19 76 LYS A O 1
ATOM 600 N N . VAL A 1 77 ? -3.864 6.103 -3.931 1.00 98.00 77 VAL A N 1
ATOM 601 C CA . VAL A 1 77 ? -2.640 6.162 -3.123 1.00 98.00 77 VAL A CA 1
ATOM 602 C C . VAL A 1 77 ? -1.428 6.327 -4.030 1.00 98.00 77 VAL A C 1
ATOM 604 O O . VAL A 1 77 ? -1.284 5.589 -5.001 1.00 98.00 77 VAL A O 1
ATOM 607 N N . ILE A 1 78 ? -0.529 7.251 -3.697 1.00 97.88 78 ILE A N 1
ATOM 608 C CA . ILE A 1 78 ? 0.814 7.306 -4.288 1.00 97.88 78 ILE A CA 1
ATOM 609 C C . ILE A 1 78 ? 1.764 6.610 -3.324 1.00 97.88 78 ILE A C 1
ATOM 611 O O . ILE A 1 78 ? 1.732 6.852 -2.113 1.00 97.88 78 ILE A O 1
ATOM 615 N N . ALA A 1 79 ? 2.595 5.720 -3.850 1.00 97.19 79 ALA A N 1
ATOM 616 C CA . ALA A 1 79 ? 3.523 4.950 -3.048 1.00 97.19 79 ALA A CA 1
ATOM 617 C C . ALA A 1 79 ? 4.873 4.776 -3.741 1.00 97.19 79 ALA A C 1
ATOM 619 O O . ALA A 1 79 ? 5.004 4.935 -4.951 1.00 97.19 79 ALA A O 1
ATOM 620 N N . ILE A 1 80 ? 5.878 4.403 -2.956 1.00 96.44 80 ILE A N 1
ATOM 621 C CA . ILE A 1 80 ? 7.194 3.990 -3.446 1.00 96.44 80 ILE A CA 1
ATOM 622 C C . ILE A 1 80 ? 7.445 2.535 -3.067 1.00 96.44 80 ILE A C 1
ATOM 624 O O . ILE A 1 80 ? 7.146 2.111 -1.946 1.00 96.44 80 ILE A O 1
ATOM 628 N N . VAL A 1 81 ? 8.005 1.760 -3.992 1.00 93.44 81 VAL A N 1
ATOM 629 C CA . VAL A 1 81 ? 8.441 0.388 -3.714 1.00 93.44 81 VAL A CA 1
ATOM 630 C C . VAL A 1 81 ? 9.675 0.440 -2.814 1.00 93.44 81 VAL A C 1
ATOM 632 O O . VAL A 1 81 ? 10.715 0.960 -3.204 1.00 93.44 81 VAL A O 1
ATOM 635 N N . ILE A 1 82 ? 9.573 -0.111 -1.606 1.00 93.94 82 ILE A N 1
ATOM 636 C CA . ILE A 1 82 ? 10.656 -0.147 -0.605 1.00 93.94 82 ILE A CA 1
ATOM 637 C C . ILE A 1 82 ? 11.224 -1.552 -0.392 1.00 93.94 82 ILE A C 1
ATOM 639 O O . ILE A 1 82 ? 12.221 -1.718 0.306 1.00 93.94 82 ILE A O 1
ATOM 643 N N . TRP A 1 83 ? 10.584 -2.569 -0.969 1.00 89.19 83 TRP A N 1
ATOM 644 C CA . TRP A 1 83 ? 11.030 -3.954 -0.906 1.00 89.19 83 TRP A CA 1
ATOM 645 C C . TRP A 1 83 ? 10.429 -4.756 -2.068 1.00 89.19 83 TRP A C 1
ATOM 647 O O . TRP A 1 83 ? 9.303 -4.494 -2.483 1.00 89.19 83 TRP A O 1
ATOM 657 N N . SER A 1 84 ? 11.154 -5.747 -2.583 1.00 81.00 84 SER A N 1
ATOM 658 C CA . SER A 1 84 ? 10.644 -6.711 -3.564 1.00 81.00 84 SER A CA 1
ATOM 659 C C . SER A 1 84 ? 11.336 -8.046 -3.354 1.00 81.00 84 SER A C 1
ATOM 661 O O . SER A 1 84 ? 12.563 -8.085 -3.248 1.00 81.00 84 SER A O 1
ATOM 663 N N . ASP A 1 85 ? 10.570 -9.135 -3.381 1.00 74.19 85 ASP A N 1
ATOM 664 C CA . ASP A 1 85 ? 11.144 -10.468 -3.550 1.00 74.19 85 ASP A CA 1
ATOM 665 C C . ASP A 1 85 ? 11.837 -10.555 -4.927 1.00 74.19 85 ASP A C 1
ATOM 667 O O . ASP A 1 85 ? 11.424 -9.915 -5.903 1.00 74.19 85 ASP A O 1
ATOM 671 N N . SER A 1 86 ? 12.963 -11.261 -4.953 1.00 63.34 86 SER A N 1
ATOM 672 C CA . SER A 1 86 ? 14.059 -11.162 -5.915 1.00 63.34 86 SER A CA 1
ATOM 673 C C . SER A 1 86 ? 13.689 -11.509 -7.369 1.00 63.34 86 SER A C 1
ATOM 675 O O . SER A 1 86 ? 12.616 -12.028 -7.681 1.00 63.34 86 SER A O 1
ATOM 677 N N . LYS A 1 87 ? 14.627 -11.233 -8.292 1.00 55.16 87 LYS A N 1
ATOM 678 C CA . LYS A 1 87 ? 14.566 -11.480 -9.750 1.00 55.16 87 LYS A CA 1
ATOM 679 C C . LYS A 1 87 ? 14.499 -12.964 -10.145 1.00 55.16 87 LYS A C 1
ATOM 681 O O . LYS A 1 87 ? 14.857 -13.307 -11.272 1.00 55.16 87 LYS A O 1
ATOM 686 N N . ASP A 1 88 ? 14.074 -13.854 -9.258 1.00 53.88 88 ASP A N 1
ATOM 687 C CA . ASP A 1 88 ? 14.018 -15.263 -9.598 1.00 53.88 88 ASP A CA 1
ATOM 688 C C . ASP A 1 88 ? 13.014 -15.480 -10.732 1.00 53.88 88 ASP A C 1
ATOM 690 O O . ASP A 1 88 ? 11.900 -14.939 -10.723 1.00 53.88 88 ASP A O 1
ATOM 694 N N . LYS A 1 89 ? 13.415 -16.262 -11.739 1.00 53.81 89 LYS A N 1
ATOM 695 C CA . LYS A 1 89 ? 12.581 -16.640 -12.896 1.00 53.81 89 LYS A CA 1
ATOM 696 C C . LYS A 1 89 ? 11.486 -17.644 -12.512 1.00 53.81 89 LYS A C 1
ATOM 698 O O . LYS A 1 89 ? 10.944 -18.331 -13.373 1.00 53.81 89 LYS A O 1
ATOM 703 N N . SER A 1 90 ? 11.186 -17.775 -11.222 1.00 56.31 90 SER A N 1
ATOM 704 C CA . SER A 1 90 ? 10.132 -18.662 -10.760 1.00 56.31 90 SER A CA 1
ATOM 705 C C . SER A 1 90 ? 8.770 -18.101 -11.167 1.00 56.31 90 SER A C 1
ATOM 707 O O . SER A 1 90 ? 8.544 -16.891 -11.153 1.00 56.31 90 SER A O 1
ATOM 709 N N . ASN A 1 91 ? 7.842 -18.999 -11.486 1.00 55.25 91 ASN A N 1
ATOM 710 C CA . ASN A 1 91 ? 6.451 -18.671 -11.798 1.00 55.25 91 ASN A CA 1
ATOM 711 C C . ASN A 1 91 ? 5.640 -18.290 -10.536 1.00 55.25 91 ASN A C 1
ATOM 713 O O . ASN A 1 91 ? 4.411 -18.337 -10.542 1.00 55.25 91 ASN A O 1
ATOM 717 N N . ARG A 1 92 ? 6.314 -18.001 -9.409 1.00 56.97 92 ARG A N 1
ATOM 718 C CA . ARG A 1 92 ? 5.657 -17.648 -8.150 1.00 56.97 92 ARG A CA 1
ATOM 719 C C . ARG A 1 92 ? 5.205 -16.186 -8.199 1.00 56.97 92 ARG A C 1
ATOM 721 O O . ARG A 1 92 ? 5.948 -15.338 -8.697 1.00 56.97 92 ARG A O 1
ATOM 728 N N . PRO A 1 93 ? 4.017 -15.867 -7.659 1.00 59.38 93 PRO A N 1
ATOM 729 C CA . PR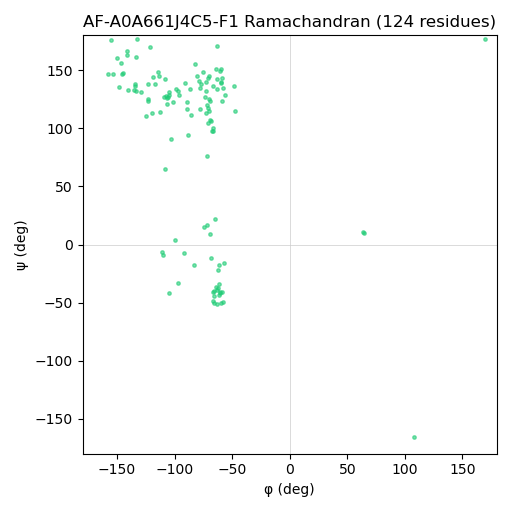O A 1 93 ? 3.571 -14.488 -7.535 1.00 59.38 93 PRO A CA 1
ATOM 730 C C . PRO A 1 93 ? 4.589 -13.661 -6.746 1.00 59.38 93 PRO A C 1
ATOM 732 O O . PRO A 1 93 ? 4.980 -14.055 -5.645 1.00 59.38 93 PRO A O 1
ATOM 735 N N . ARG A 1 94 ? 5.008 -12.519 -7.295 1.00 79.31 94 ARG A N 1
ATOM 736 C CA . ARG A 1 94 ? 6.006 -11.654 -6.661 1.00 79.31 94 ARG A CA 1
ATOM 737 C C . ARG A 1 94 ? 5.343 -10.869 -5.545 1.00 79.31 94 ARG A C 1
ATOM 739 O O . ARG A 1 94 ? 4.223 -10.391 -5.718 1.00 79.31 94 ARG A O 1
ATOM 746 N N . VAL A 1 95 ? 6.022 -10.743 -4.408 1.00 88.38 95 VAL A N 1
ATOM 747 C CA . VAL A 1 95 ? 5.572 -9.869 -3.323 1.00 88.38 95 VAL A CA 1
ATOM 748 C C . VAL A 1 95 ? 6.439 -8.620 -3.314 1.00 88.38 95 VAL A C 1
ATOM 750 O O . VAL A 1 95 ? 7.665 -8.707 -3.298 1.00 88.38 95 VAL A O 1
ATOM 753 N N . ILE A 1 96 ? 5.787 -7.465 -3.318 1.00 92.25 96 ILE A N 1
ATOM 754 C CA . ILE A 1 96 ? 6.415 -6.158 -3.157 1.00 92.25 96 ILE A CA 1
ATOM 755 C C . ILE A 1 96 ? 5.947 -5.523 -1.852 1.00 92.25 96 ILE A C 1
ATOM 757 O O . ILE A 1 96 ? 4.821 -5.740 -1.403 1.00 92.25 96 ILE A O 1
ATOM 761 N N . GLY A 1 97 ? 6.817 -4.728 -1.245 1.00 94.38 97 GLY A N 1
ATOM 762 C CA . 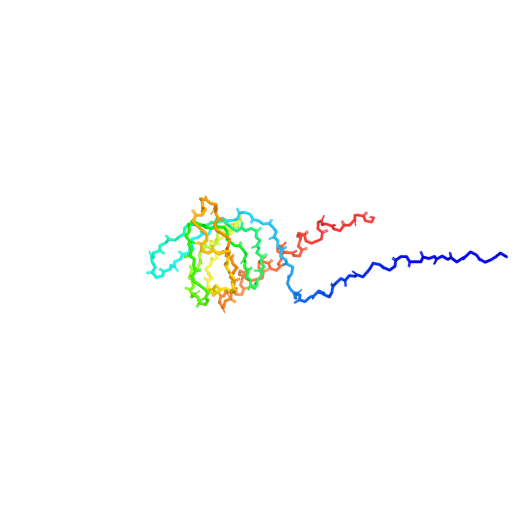GLY A 1 97 ? 6.500 -3.847 -0.134 1.00 94.38 97 GLY A CA 1
ATOM 763 C C . GLY A 1 97 ? 6.499 -2.411 -0.621 1.00 94.38 97 GLY A C 1
ATOM 764 O O . GLY A 1 97 ? 7.473 -1.958 -1.223 1.00 94.38 97 GLY A O 1
ATOM 765 N N . VAL A 1 98 ? 5.417 -1.694 -0.342 1.00 95.69 98 VAL A N 1
ATOM 766 C CA . VAL A 1 98 ? 5.262 -0.287 -0.708 1.00 95.69 98 VAL A CA 1
ATOM 767 C C . VAL A 1 98 ? 5.086 0.578 0.534 1.00 95.69 98 VAL A C 1
ATOM 769 O O . VAL A 1 98 ? 4.450 0.169 1.510 1.00 95.69 98 VAL A O 1
ATOM 772 N N . LYS A 1 99 ? 5.646 1.787 0.493 1.00 96.62 99 LYS A N 1
ATOM 773 C CA . LYS A 1 99 ? 5.411 2.849 1.474 1.00 96.62 99 LYS A CA 1
ATOM 774 C C . LYS A 1 99 ? 4.527 3.906 0.835 1.00 96.62 99 LYS A C 1
ATOM 776 O O . LYS A 1 99 ? 4.879 4.419 -0.224 1.00 96.62 99 LYS A O 1
ATOM 781 N N . PHE A 1 100 ? 3.416 4.240 1.478 1.00 96.88 100 PHE A N 1
ATOM 782 C CA . PHE A 1 100 ? 2.536 5.304 1.006 1.00 96.88 100 PHE A CA 1
ATOM 783 C C . PHE A 1 100 ? 3.231 6.648 1.211 1.00 96.88 100 PHE A C 1
ATOM 785 O O . PHE A 1 100 ? 3.694 6.959 2.311 1.00 96.88 100 PHE A O 1
ATOM 792 N N . THR A 1 101 ? 3.346 7.416 0.136 1.00 97.25 101 THR A N 1
ATOM 793 C CA . THR A 1 101 ? 3.845 8.792 0.160 1.00 97.25 101 THR A CA 1
ATOM 794 C C . THR A 1 101 ? 2.688 9.776 0.187 1.00 97.25 101 THR A C 1
ATOM 796 O O . THR A 1 101 ? 2.796 10.799 0.853 1.00 97.25 101 THR A O 1
ATOM 799 N N . GLU A 1 102 ? 1.567 9.438 -0.460 1.00 97.31 102 GLU A N 1
ATOM 800 C CA . GLU A 1 102 ? 0.343 10.239 -0.443 1.00 97.31 102 GLU A CA 1
ATOM 801 C C . GLU A 1 102 ? -0.894 9.342 -0.357 1.00 97.31 102 GLU A C 1
ATOM 803 O O . GLU A 1 102 ? -1.023 8.353 -1.077 1.00 97.31 102 GLU A O 1
ATOM 808 N N . ILE A 1 103 ? -1.808 9.702 0.540 1.00 96.75 103 ILE A N 1
ATOM 809 C CA . ILE A 1 103 ? -3.116 9.078 0.744 1.00 96.75 103 ILE A CA 1
ATOM 810 C C . ILE A 1 103 ? -4.045 10.141 1.337 1.00 96.75 103 ILE A C 1
ATOM 812 O O . ILE A 1 103 ? -3.590 11.006 2.093 1.00 96.75 103 ILE A O 1
ATOM 816 N N . SER A 1 104 ? -5.337 10.101 1.006 1.00 97.00 104 SER A N 1
ATOM 817 C CA . SER A 1 104 ? -6.292 11.054 1.573 1.00 97.00 104 SER A CA 1
ATOM 818 C C . SER A 1 104 ? -6.415 10.881 3.095 1.00 97.00 104 SER A C 1
ATOM 820 O O . SER A 1 104 ? -6.250 9.786 3.640 1.00 97.00 104 SER A O 1
ATOM 822 N N . LEU A 1 105 ? -6.740 11.962 3.812 1.00 96.00 105 LEU A N 1
ATOM 823 C CA . LEU A 1 105 ? -6.958 11.888 5.261 1.00 96.00 105 LEU A CA 1
ATOM 824 C C . LEU A 1 105 ? -8.132 10.959 5.616 1.00 96.00 105 LEU A C 1
ATOM 826 O O . LEU A 1 105 ? -8.094 10.301 6.655 1.00 96.00 105 LEU A O 1
ATOM 830 N N . ALA A 1 106 ? -9.163 10.910 4.769 1.00 95.69 106 ALA A N 1
ATOM 831 C CA . ALA A 1 106 ? -10.322 10.046 4.963 1.00 95.69 106 ALA A CA 1
ATOM 832 C C . ALA A 1 106 ? -9.933 8.563 4.858 1.00 95.69 106 ALA A C 1
ATOM 834 O O . ALA A 1 106 ? -10.200 7.800 5.786 1.00 95.69 106 ALA A O 1
ATOM 835 N N . ASP A 1 107 ? -9.216 8.184 3.798 1.00 96.19 107 ASP A N 1
ATOM 836 C CA . ASP A 1 107 ? -8.769 6.804 3.572 1.00 96.19 107 ASP A CA 1
ATOM 837 C C . ASP A 1 107 ? -7.762 6.364 4.636 1.00 96.19 107 ASP A C 1
ATOM 839 O O . ASP A 1 107 ? -7.832 5.255 5.167 1.00 96.19 107 ASP A O 1
ATOM 843 N N . ARG A 1 108 ? -6.855 7.267 5.028 1.00 95.00 108 ARG A N 1
ATOM 844 C CA . ARG A 1 108 ? -5.917 7.018 6.124 1.00 95.00 108 ARG A CA 1
ATOM 845 C C . ARG A 1 108 ? -6.648 6.698 7.430 1.00 95.00 108 ARG A C 1
ATOM 847 O O . ARG A 1 108 ? -6.335 5.696 8.070 1.00 95.00 108 ARG A O 1
ATOM 854 N N . LYS A 1 109 ? -7.636 7.519 7.805 1.00 93.81 109 LYS A N 1
ATOM 855 C CA . LYS A 1 109 ? -8.460 7.301 9.006 1.00 93.81 109 LYS A CA 1
ATOM 856 C C . LYS A 1 109 ? -9.282 6.019 8.912 1.00 93.81 109 LYS A C 1
ATOM 858 O O . LYS A 1 109 ? -9.451 5.338 9.920 1.00 93.81 109 LYS A O 1
ATOM 863 N N . TYR A 1 110 ? -9.781 5.677 7.725 1.00 94.25 110 TYR A N 1
ATOM 864 C CA . TYR A 1 110 ? -10.457 4.404 7.496 1.00 94.25 110 TYR A CA 1
ATOM 865 C C . TYR A 1 110 ? -9.520 3.228 7.792 1.00 94.25 110 TYR A C 1
ATOM 867 O O . TYR A 1 110 ? -9.868 2.367 8.597 1.00 94.25 110 TYR A O 1
ATOM 875 N N . LEU A 1 111 ? -8.305 3.224 7.234 1.00 94.00 111 LEU A N 1
ATOM 876 C CA . LEU A 1 111 ? -7.320 2.167 7.485 1.00 94.00 111 LEU A CA 1
ATOM 877 C C . LEU A 1 111 ? -6.933 2.071 8.968 1.00 94.00 111 LEU A C 1
ATOM 879 O O . LEU A 1 111 ? -6.839 0.967 9.500 1.00 94.00 111 LEU A O 1
ATOM 883 N N . GLU A 1 112 ? -6.740 3.205 9.648 1.00 92.81 112 GLU A N 1
ATOM 884 C CA . GLU A 1 112 ? -6.474 3.251 11.095 1.00 92.81 112 GLU A CA 1
ATOM 885 C C . GLU A 1 112 ? -7.637 2.654 11.901 1.00 92.81 112 GLU A C 1
ATOM 887 O O . GLU A 1 112 ? -7.412 1.848 12.806 1.00 92.81 112 GLU A O 1
ATOM 892 N N . LYS A 1 113 ? -8.883 2.982 11.536 1.00 92.06 113 LYS A N 1
ATOM 893 C CA . LYS A 1 113 ? -10.087 2.425 12.164 1.00 92.06 113 LYS A CA 1
ATOM 894 C C . LYS A 1 113 ? -10.183 0.914 11.954 1.00 92.06 113 LYS A C 1
ATOM 896 O O . LYS A 1 113 ? -10.355 0.189 12.927 1.00 92.06 113 LYS A O 1
ATOM 901 N N . VAL A 1 114 ? -10.052 0.430 10.717 1.00 91.50 114 VAL A N 1
ATOM 902 C CA . VAL A 1 114 ? -10.120 -1.012 10.418 1.00 91.50 114 VAL A CA 1
ATOM 903 C C . VAL A 1 114 ? -9.015 -1.767 11.162 1.00 91.50 114 VAL A C 1
ATOM 905 O O . VAL A 1 114 ? -9.273 -2.820 11.739 1.00 91.50 114 VAL A O 1
ATOM 908 N N . ALA A 1 115 ? -7.803 -1.208 11.221 1.00 90.31 115 ALA A N 1
ATOM 909 C CA . ALA A 1 115 ? -6.700 -1.802 11.970 1.00 90.31 115 ALA A CA 1
ATOM 910 C C . ALA A 1 115 ? -6.962 -1.886 13.474 1.00 90.31 115 ALA A C 1
ATOM 912 O O . ALA A 1 115 ? -6.628 -2.898 14.093 1.00 90.31 115 ALA A O 1
ATOM 913 N N . LEU A 1 116 ? -7.581 -0.858 14.053 1.00 89.69 116 LEU A N 1
ATOM 914 C CA . LEU A 1 116 ? -7.963 -0.858 15.458 1.00 89.69 116 LEU A CA 1
ATOM 915 C C . LEU A 1 116 ? -9.044 -1.905 15.760 1.00 89.69 116 LEU A C 1
ATOM 917 O O . LEU A 1 116 ? -8.934 -2.617 16.755 1.00 89.69 116 LEU A O 1
ATOM 921 N N . GLU A 1 117 ? -10.071 -2.016 14.918 1.00 89.81 117 GLU A N 1
ATOM 922 C CA . GLU A 1 117 ? -11.144 -2.998 15.119 1.00 89.81 117 GLU A CA 1
ATOM 923 C C . GLU A 1 117 ? -10.633 -4.439 14.966 1.00 89.81 117 GLU A C 1
ATOM 925 O O . GLU A 1 117 ? -10.927 -5.290 15.804 1.00 89.81 117 GLU A O 1
ATOM 930 N N . GLU A 1 118 ? -9.769 -4.696 13.981 1.00 87.62 118 GLU A N 1
ATOM 931 C CA . GLU A 1 118 ? -9.094 -5.989 13.811 1.00 87.62 118 GLU A CA 1
ATOM 932 C C . GLU A 1 118 ? -8.192 -6.337 15.010 1.00 87.62 118 GLU A C 1
ATOM 934 O O . GLU A 1 118 ? -8.095 -7.499 15.411 1.00 87.62 118 GLU A O 1
ATOM 939 N N . PHE A 1 119 ? -7.518 -5.343 15.598 1.00 85.81 119 PHE A N 1
ATOM 940 C CA . PHE A 1 119 ? -6.722 -5.536 16.810 1.00 85.81 119 PHE A CA 1
ATOM 941 C C . PHE A 1 119 ? -7.604 -5.886 18.013 1.00 85.81 119 PHE A C 1
ATOM 943 O O . PHE A 1 119 ? -7.341 -6.877 18.693 1.00 85.81 119 PHE A O 1
ATOM 950 N N . LYS A 1 120 ? -8.680 -5.123 18.248 1.00 86.56 120 LYS A N 1
ATOM 951 C CA . LYS A 1 120 ? -9.633 -5.379 19.340 1.00 86.56 120 LYS A CA 1
ATOM 952 C C . LYS A 1 120 ? -10.267 -6.763 19.236 1.00 86.56 120 LYS A C 1
ATOM 954 O O . LYS A 1 120 ? -10.395 -7.441 20.249 1.00 86.56 120 LYS A O 1
ATOM 959 N N . ALA A 1 121 ? -10.619 -7.202 18.027 1.00 86.44 121 ALA A N 1
ATOM 960 C CA . ALA A 1 121 ? -11.218 -8.514 17.793 1.00 86.44 121 ALA A CA 1
ATOM 961 C C . ALA A 1 121 ? -10.300 -9.690 18.184 1.00 86.44 121 ALA A C 1
ATOM 963 O O . ALA A 1 121 ? -10.791 -10.790 18.431 1.00 86.44 121 ALA A O 1
ATOM 964 N N . LYS A 1 122 ? -8.981 -9.465 18.254 1.00 82.00 122 LYS A N 1
ATOM 965 C CA . LYS A 1 122 ? -7.978 -10.466 18.652 1.00 82.00 122 LYS A CA 1
ATOM 966 C C . LYS A 1 122 ? -7.668 -10.467 20.146 1.00 82.00 122 LYS A C 1
ATOM 968 O O . LYS A 1 122 ? -6.933 -11.344 20.597 1.00 82.00 122 LYS A O 1
ATOM 973 N N . LEU A 1 123 ? -8.183 -9.502 20.907 1.00 81.25 123 LEU A N 1
ATOM 974 C CA . LEU A 1 123 ? -7.988 -9.483 22.351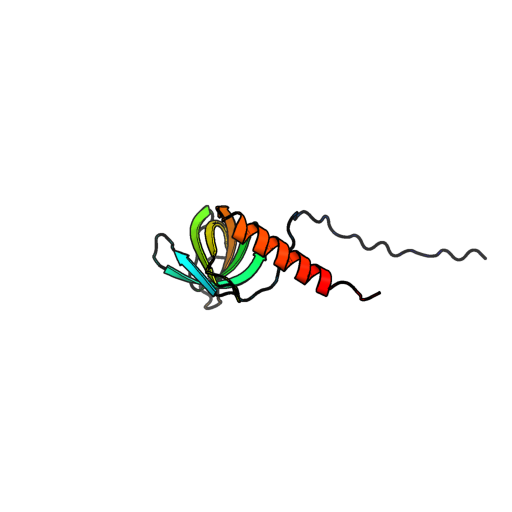 1.00 81.25 123 LEU A CA 1
ATOM 975 C C . LEU A 1 123 ? -8.809 -10.604 23.012 1.00 81.25 123 LEU A C 1
ATOM 977 O O . LEU A 1 123 ? -9.929 -10.884 22.569 1.00 81.25 123 LEU A O 1
ATOM 981 N N . PRO A 1 124 ? -8.287 -11.245 24.075 1.00 76.31 124 PRO A N 1
ATOM 982 C CA . PRO A 1 124 ? -9.068 -12.191 24.856 1.00 76.31 124 PRO A CA 1
ATOM 983 C C . PRO A 1 124 ? -10.305 -11.483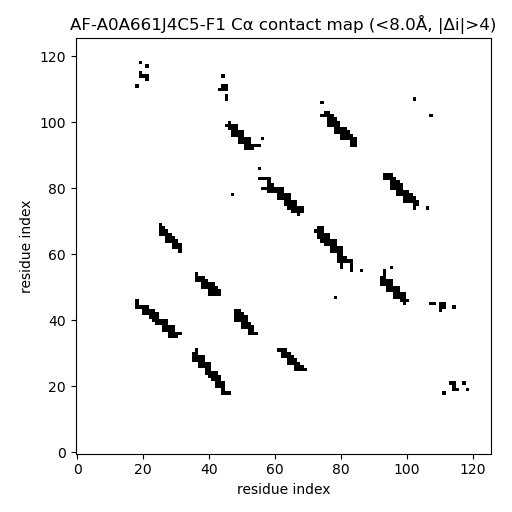 25.405 1.00 76.31 124 PRO A C 1
ATOM 985 O O . PRO A 1 124 ? -10.209 -10.370 25.923 1.00 76.31 124 PRO A O 1
ATOM 988 N N . ARG A 1 125 ? -11.470 -12.127 25.305 1.00 71.38 125 ARG A N 1
ATOM 989 C CA . ARG A 1 125 ? -12.660 -11.644 26.008 1.00 71.38 125 ARG A CA 1
ATOM 990 C C . ARG A 1 125 ? -12.437 -11.895 27.499 1.00 71.38 125 ARG A C 1
ATOM 992 O O . ARG A 1 125 ? -12.281 -13.050 27.888 1.00 71.38 125 ARG A O 1
ATOM 999 N N . SER A 1 126 ? -12.348 -10.818 28.277 1.00 60.66 126 SER A N 1
ATOM 1000 C CA . SER A 1 126 ? -12.362 -10.846 29.745 1.00 60.66 126 SER A CA 1
ATOM 1001 C C . SER A 1 126 ? -13.731 -11.243 30.272 1.00 60.66 126 SER A C 1
ATOM 1003 O O . SER A 1 126 ? -14.714 -10.715 29.697 1.00 60.66 126 SER A O 1
#

Solvent-accessible surface area (backbone atoms only — not comparable to full-atom values): 7396 Å² total; per-residue (Å²): 141,81,86,81,79,82,76,82,78,76,82,74,72,79,78,88,59,99,64,64,65,38,78,44,80,34,49,30,42,34,46,42,100,90,44,79,42,61,34,32,31,54,28,39,35,64,54,29,35,34,34,37,23,86,66,93,70,57,78,71,39,66,34,43,34,43,37,44,54,86,100,53,77,66,42,61,35,37,28,32,25,75,40,56,63,72,93,64,90,61,95,61,74,36,44,3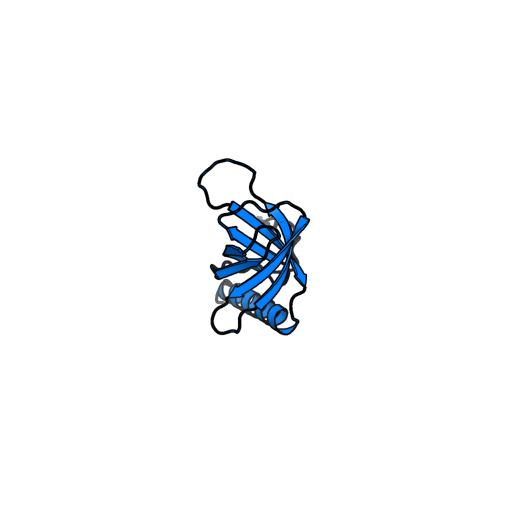5,31,33,37,51,78,44,63,50,72,66,58,35,50,48,38,49,49,54,30,50,52,58,52,57,71,69,52,82,86,127